Protein AF-A0A822FF78-F1 (afdb_monomer_lite)

Secondary structure (DSSP, 8-state):
-EEEE-----TT--S--TT-EEEE-SEE--SSSHHHHTT-GGG-TTT---STHHHHSSSPPPEETTT--

Radius of gyration: 14.13 Å; chains: 1; bounding box: 29×24×38 Å

Structure (mmCIF, N/CA/C/O backbone):
data_AF-A0A822FF78-F1
#
_entry.id   AF-A0A822FF78-F1
#
loop_
_atom_site.group_PDB
_atom_site.id
_atom_site.type_symbol
_atom_site.label_atom_id
_atom_site.label_alt_id
_atom_site.label_comp_id
_atom_site.label_asym_id
_atom_site.label_entity_id
_atom_site.label_seq_id
_atom_site.pdbx_PDB_ins_code
_atom_site.Cartn_x
_atom_site.Cartn_y
_atom_site.Cartn_z
_atom_site.occupancy
_atom_site.B_iso_or_equiv
_atom_site.auth_seq_id
_atom_site.auth_comp_id
_atom_site.auth_asym_id
_atom_site.auth_atom_id
_atom_site.pdbx_PDB_model_num
ATOM 1 N N . GLU A 1 1 ? -4.149 15.240 -0.537 1.00 7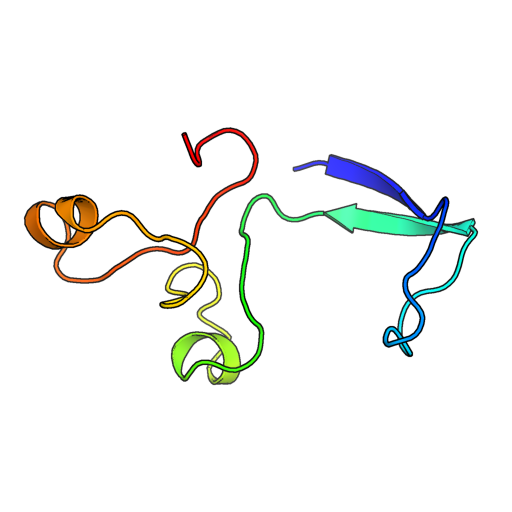8.31 1 GLU A N 1
ATOM 2 C CA . GLU A 1 1 ? -4.021 14.434 0.696 1.00 78.31 1 GLU A CA 1
ATOM 3 C C . GLU A 1 1 ? -5.376 14.364 1.372 1.00 78.31 1 GLU A C 1
ATOM 5 O O . GLU A 1 1 ? -6.164 15.291 1.197 1.00 78.31 1 GLU A O 1
ATOM 10 N N . PHE A 1 2 ? -5.652 13.278 2.094 1.00 88.06 2 PHE A N 1
ATOM 11 C CA . PHE A 1 2 ? -6.954 13.042 2.725 1.00 88.06 2 PHE A CA 1
ATOM 12 C C . PHE A 1 2 ? -6.777 12.529 4.156 1.00 88.06 2 PHE A C 1
ATOM 14 O O . PHE A 1 2 ? -5.778 11.884 4.465 1.00 88.06 2 PHE A O 1
ATOM 21 N N . MET A 1 3 ? -7.748 12.788 5.031 1.00 94.12 3 MET A N 1
ATOM 22 C CA . MET A 1 3 ? -7.774 12.284 6.408 1.00 94.12 3 MET A CA 1
ATOM 23 C C . MET A 1 3 ? -9.139 11.667 6.704 1.00 94.12 3 MET A C 1
ATOM 25 O O . MET A 1 3 ? -10.149 12.149 6.193 1.00 94.12 3 MET A O 1
ATOM 29 N N . GLY A 1 4 ? -9.184 10.631 7.542 1.00 95.00 4 GLY A N 1
ATOM 30 C CA . GLY A 1 4 ? -10.444 9.967 7.866 1.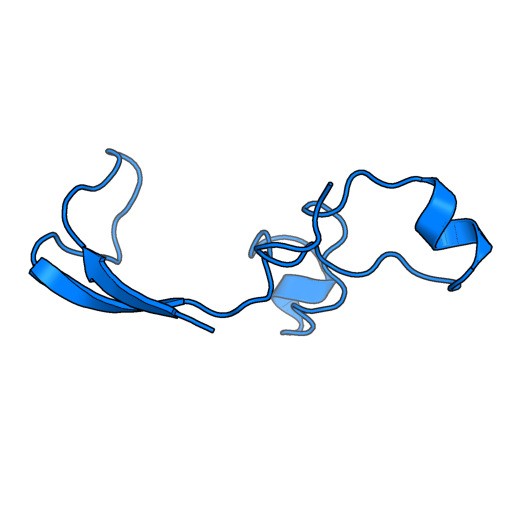00 95.00 4 GLY A CA 1
ATOM 31 C C . GLY A 1 4 ? -10.352 8.920 8.970 1.00 95.00 4 GLY A C 1
ATOM 32 O O . GLY A 1 4 ? -9.322 8.762 9.632 1.00 95.00 4 GLY A O 1
ATOM 33 N N . ILE A 1 5 ? -11.468 8.218 9.157 1.00 96.75 5 ILE A N 1
ATOM 34 C CA . ILE A 1 5 ? -11.609 7.058 10.038 1.00 96.75 5 ILE A CA 1
ATOM 35 C C . ILE A 1 5 ? -11.836 5.829 9.162 1.00 96.75 5 ILE A C 1
ATOM 37 O O . ILE A 1 5 ? -12.607 5.896 8.209 1.00 96.75 5 ILE A O 1
ATOM 41 N N . VAL A 1 6 ? -11.171 4.722 9.480 1.00 95.38 6 VAL A N 1
ATOM 42 C CA . VAL A 1 6 ? -11.387 3.439 8.797 1.00 95.38 6 VAL A CA 1
ATOM 43 C C . VAL A 1 6 ? -12.769 2.899 9.162 1.00 95.38 6 VAL A C 1
ATOM 45 O O . VAL A 1 6 ? -13.008 2.588 10.327 1.00 95.38 6 VAL A O 1
ATOM 48 N N . ASP A 1 7 ? -13.657 2.798 8.178 1.00 96.19 7 ASP A N 1
ATOM 49 C CA . ASP A 1 7 ? -15.028 2.300 8.354 1.00 96.19 7 ASP A CA 1
ATOM 50 C C . ASP A 1 7 ? -15.114 0.769 8.223 1.00 96.19 7 ASP A C 1
ATOM 52 O O . ASP A 1 7 ? -15.765 0.114 9.030 1.00 96.19 7 ASP A O 1
ATOM 56 N N . ASP A 1 8 ? -14.373 0.186 7.275 1.00 95.00 8 ASP A N 1
ATOM 57 C CA . ASP A 1 8 ? -14.338 -1.259 7.019 1.00 95.00 8 ASP A CA 1
ATOM 58 C C . ASP A 1 8 ? -12.941 -1.721 6.551 1.00 95.00 8 ASP A C 1
ATOM 60 O O . ASP A 1 8 ? -12.129 -0.904 6.094 1.00 95.00 8 ASP A O 1
ATOM 64 N N . ILE A 1 9 ? -12.639 -3.020 6.679 1.00 94.06 9 ILE A N 1
ATOM 65 C CA . ILE A 1 9 ? -11.365 -3.635 6.262 1.00 94.06 9 ILE A CA 1
ATOM 66 C C . ILE A 1 9 ? -11.575 -4.981 5.555 1.00 94.06 9 ILE A C 1
ATOM 68 O O . ILE A 1 9 ? -12.399 -5.797 5.951 1.00 94.06 9 ILE A O 1
ATOM 72 N N . GLY A 1 10 ? -10.761 -5.256 4.532 1.00 91.06 10 GLY A N 1
ATOM 73 C CA . GLY A 1 10 ? -10.711 -6.576 3.898 1.00 91.06 10 GLY A CA 1
ATOM 74 C C . GLY A 1 10 ? -9.990 -7.623 4.759 1.00 91.06 10 GLY A C 1
ATOM 75 O O . GLY A 1 10 ? -9.100 -7.288 5.541 1.00 91.06 10 GLY A O 1
ATOM 76 N N . ASN A 1 11 ? -10.319 -8.905 4.559 1.00 88.25 11 ASN A N 1
ATOM 77 C CA . ASN A 1 11 ? -9.820 -10.026 5.375 1.00 88.25 11 ASN A CA 1
ATOM 78 C C . ASN A 1 11 ? -8.286 -10.177 5.413 1.00 88.25 11 ASN A C 1
ATOM 80 O O . ASN A 1 11 ? -7.748 -10.710 6.382 1.00 88.25 11 ASN A O 1
ATOM 84 N N . ASP A 1 12 ? -7.574 -9.707 4.387 1.00 85.62 12 ASP A N 1
ATOM 85 C CA . ASP A 1 12 ? -6.118 -9.870 4.276 1.00 85.62 12 ASP A CA 1
ATOM 86 C C . ASP A 1 12 ? -5.311 -8.761 4.980 1.00 85.62 12 ASP A C 1
ATOM 88 O O . ASP A 1 12 ? -4.077 -8.809 5.017 1.00 85.62 12 ASP A O 1
ATOM 92 N N . PHE A 1 13 ? -5.972 -7.762 5.578 1.00 82.31 13 PHE A N 1
ATOM 93 C CA . PHE A 1 13 ? -5.298 -6.668 6.280 1.00 82.31 13 PHE A CA 1
ATOM 94 C C . PHE A 1 13 ? -5.041 -6.992 7.756 1.00 82.31 13 PHE A C 1
ATOM 96 O O . PHE A 1 13 ? -5.963 -7.192 8.539 1.00 82.31 13 PHE A O 1
ATOM 103 N N . LYS A 1 14 ? -3.765 -6.976 8.167 1.00 80.25 14 LYS A N 1
ATOM 104 C CA . LYS A 1 14 ? -3.356 -7.264 9.560 1.00 80.25 14 LYS A CA 1
ATOM 105 C C . LYS A 1 14 ? -2.938 -6.035 10.372 1.00 80.25 14 LYS A C 1
ATOM 107 O O . LYS A 1 14 ? -2.849 -6.112 11.593 1.00 80.25 14 LYS A O 1
ATOM 112 N N . ASN A 1 15 ? -2.694 -4.905 9.705 1.00 86.75 15 ASN A N 1
ATOM 113 C CA . ASN A 1 15 ? -1.999 -3.752 10.296 1.00 86.75 15 ASN A CA 1
ATOM 114 C C . ASN A 1 15 ? -2.881 -2.503 10.474 1.00 86.75 15 ASN A C 1
ATOM 116 O O . ASN A 1 15 ? -2.381 -1.466 10.903 1.00 86.75 15 ASN A O 1
ATOM 120 N N . ILE A 1 16 ? -4.171 -2.584 10.141 1.00 91.06 16 ILE A N 1
ATOM 121 C CA . ILE A 1 16 ? -5.136 -1.481 10.254 1.00 91.06 16 ILE A CA 1
ATOM 122 C C . ILE A 1 16 ? -6.389 -2.001 10.964 1.00 91.06 16 ILE A C 1
ATOM 124 O O . ILE A 1 16 ? -6.750 -3.165 10.797 1.00 91.06 16 ILE A O 1
ATOM 128 N N . LYS A 1 17 ? -7.036 -1.156 11.770 1.00 92.88 17 LYS A N 1
ATOM 129 C CA . LYS A 1 17 ? -8.264 -1.494 12.506 1.00 92.88 17 LYS A CA 1
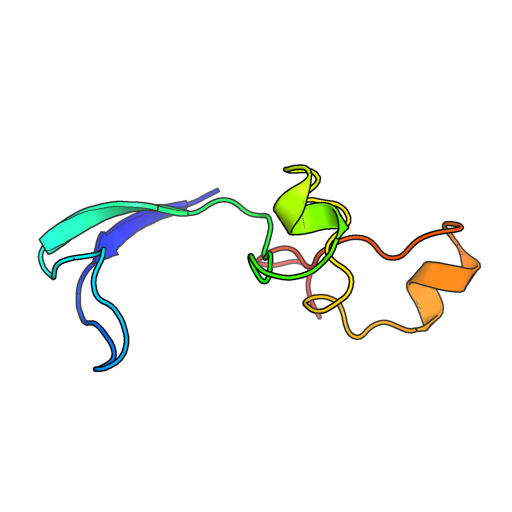ATOM 130 C C . LYS A 1 17 ? -9.418 -0.572 12.120 1.00 92.88 17 LYS A C 1
ATOM 132 O O . LYS A 1 17 ? -9.205 0.617 11.895 1.00 92.88 17 LYS A O 1
ATOM 137 N N . ILE A 1 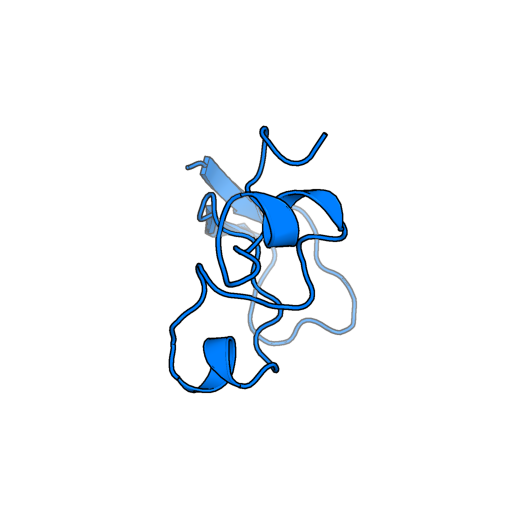18 ? -10.640 -1.104 12.135 1.00 95.38 18 ILE A N 1
ATOM 138 C CA . ILE A 1 18 ? -11.866 -0.295 12.066 1.00 95.38 18 ILE A CA 1
ATOM 139 C C . ILE A 1 18 ? -11.868 0.714 13.227 1.00 95.38 18 ILE A C 1
ATOM 141 O O . ILE A 1 18 ? -11.465 0.392 14.347 1.00 95.38 18 ILE A O 1
ATOM 145 N N . GLY A 1 19 ? -12.261 1.957 12.946 1.00 96.19 19 GLY A N 1
ATOM 146 C CA . GLY A 1 19 ? -12.229 3.082 13.884 1.00 96.19 19 GLY A CA 1
ATOM 147 C C . GLY A 1 19 ? -10.873 3.794 13.996 1.00 96.19 19 GLY A C 1
ATOM 148 O O . GLY A 1 19 ? -10.773 4.821 14.672 1.00 96.19 19 GLY A O 1
ATOM 149 N N . GLN A 1 20 ? -9.819 3.300 13.337 1.00 96.38 20 GLN A N 1
ATOM 150 C CA . GLN A 1 20 ? -8.501 3.935 13.363 1.00 96.38 20 GLN A CA 1
ATOM 151 C C . GLN A 1 20 ? -8.498 5.252 12.573 1.00 96.38 20 GLN A C 1
ATOM 153 O O . GLN A 1 20 ? -9.015 5.327 11.459 1.00 96.38 20 GLN A O 1
ATOM 158 N N . ARG A 1 21 ? -7.867 6.289 13.140 1.00 96.56 21 ARG A N 1
ATOM 159 C CA . ARG A 1 21 ? -7.593 7.551 12.438 1.00 96.56 21 ARG A CA 1
ATOM 160 C C . ARG A 1 21 ? -6.446 7.356 11.454 1.00 96.56 21 ARG A C 1
ATOM 162 O O . ARG A 1 21 ? -5.386 6.874 11.853 1.00 96.56 21 ARG A O 1
ATOM 169 N N . VAL A 1 22 ? -6.642 7.760 10.204 1.00 94.56 22 VAL A N 1
ATOM 170 C CA . VAL A 1 22 ? -5.650 7.601 9.134 1.00 94.56 22 VAL A CA 1
ATOM 171 C C . VAL A 1 22 ? -5.501 8.874 8.306 1.00 94.56 22 VAL A C 1
ATOM 173 O O . VAL A 1 22 ? -6.441 9.656 8.151 1.00 94.56 22 VAL A O 1
ATOM 176 N N . ILE A 1 23 ? -4.299 9.056 7.762 1.00 94.25 23 ILE A N 1
ATOM 177 C CA . ILE A 1 23 ? -3.992 10.028 6.713 1.00 94.25 23 ILE A CA 1
ATOM 178 C C . ILE A 1 23 ? -3.629 9.220 5.472 1.00 94.25 23 ILE A C 1
ATOM 180 O O . ILE A 1 23 ? -2.816 8.298 5.547 1.00 94.25 23 ILE A O 1
ATOM 184 N N . VAL A 1 24 ? -4.239 9.550 4.341 1.00 91.69 24 VAL A N 1
ATOM 185 C CA . VAL A 1 24 ? -3.995 8.897 3.057 1.00 91.69 24 VAL A CA 1
ATOM 186 C C . VAL A 1 24 ? -3.154 9.831 2.194 1.00 91.69 24 VAL A C 1
ATOM 188 O O . VAL A 1 24 ? -3.571 10.948 1.860 1.00 91.69 24 VAL A O 1
ATOM 191 N N . SER A 1 25 ? -1.957 9.357 1.842 1.00 90.12 25 SER A N 1
ATOM 192 C CA . SER A 1 25 ? -1.087 10.014 0.866 1.00 90.12 25 SER A CA 1
ATOM 193 C C . SER A 1 25 ? -1.787 10.105 -0.487 1.00 90.12 25 SER A C 1
ATOM 195 O O . SER A 1 25 ? -2.554 9.221 -0.860 1.00 90.12 25 SER A O 1
ATOM 197 N N . ALA A 1 26 ? -1.497 11.157 -1.253 1.00 89.94 26 ALA A N 1
ATOM 198 C CA . ALA A 1 26 ? -1.950 11.226 -2.638 1.00 89.94 26 ALA A CA 1
ATOM 199 C C . ALA A 1 26 ? -1.293 10.142 -3.514 1.00 89.94 26 ALA A C 1
ATOM 201 O O . ALA A 1 26 ? -1.891 9.745 -4.506 1.00 89.94 26 ALA A O 1
ATOM 202 N N . VAL A 1 27 ? -0.094 9.667 -3.151 1.00 92.00 27 VAL A N 1
ATOM 203 C CA . VAL A 1 27 ? 0.674 8.669 -3.910 1.00 92.00 27 VAL A CA 1
ATOM 204 C C . VAL A 1 27 ? 0.145 7.263 -3.649 1.00 92.00 27 VAL A C 1
ATOM 206 O O . VAL A 1 27 ? 0.088 6.818 -2.502 1.00 92.00 27 VAL A O 1
ATOM 209 N N . ILE A 1 28 ? -0.160 6.534 -4.718 1.00 92.00 28 ILE A N 1
ATOM 210 C CA . ILE A 1 28 ? -0.568 5.131 -4.674 1.00 92.00 28 ILE A CA 1
ATOM 211 C C . ILE A 1 28 ? 0.661 4.270 -4.981 1.00 92.00 28 ILE A C 1
ATOM 213 O O . ILE A 1 28 ? 1.172 4.287 -6.101 1.00 92.00 28 ILE A O 1
ATOM 217 N N . ALA A 1 29 ? 1.137 3.490 -4.008 1.00 93.94 29 ALA A N 1
ATOM 218 C CA . ALA A 1 29 ? 2.311 2.626 -4.153 1.00 93.94 29 ALA A CA 1
ATOM 219 C C . ALA A 1 29 ? 2.007 1.172 -3.763 1.00 93.94 29 ALA A C 1
ATOM 221 O O . ALA A 1 29 ? 1.238 0.911 -2.843 1.00 93.94 29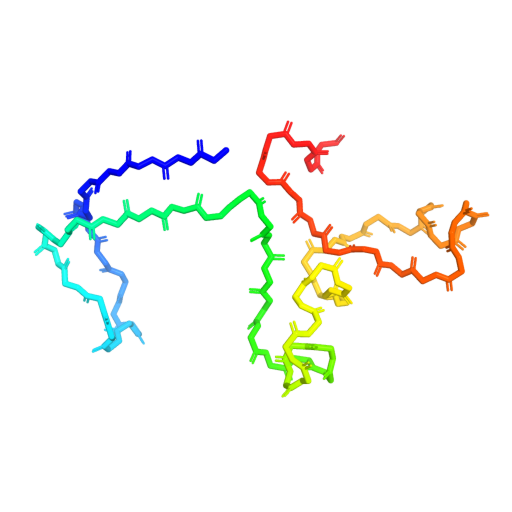 ALA A O 1
ATOM 222 N N . CYS A 1 30 ? 2.629 0.216 -4.459 1.00 93.25 30 CYS A N 1
ATOM 223 C CA . CYS A 1 30 ? 2.328 -1.211 -4.291 1.00 93.25 30 CYS A CA 1
ATOM 224 C C . CYS A 1 30 ? 2.995 -1.866 -3.068 1.00 93.25 30 CYS A C 1
ATOM 226 O O . CYS A 1 30 ? 2.590 -2.945 -2.656 1.00 93.25 30 CYS A O 1
ATOM 228 N N . GLY A 1 31 ? 4.039 -1.251 -2.507 1.00 93.50 31 GLY A N 1
ATOM 229 C CA . GLY A 1 31 ? 4.756 -1.766 -1.336 1.00 93.50 31 GLY A CA 1
ATOM 230 C C . GLY A 1 31 ? 5.752 -2.905 -1.604 1.00 93.50 31 GLY A C 1
ATOM 231 O O . GLY A 1 31 ? 6.505 -3.246 -0.700 1.00 93.50 31 GLY A O 1
ATOM 232 N N . TYR A 1 32 ? 5.812 -3.475 -2.817 1.00 94.50 32 TYR A N 1
ATOM 233 C CA . TYR A 1 32 ? 6.650 -4.659 -3.098 1.00 94.50 32 TYR A CA 1
ATOM 234 C C . TYR A 1 32 ? 7.623 -4.545 -4.286 1.00 94.50 32 TYR A C 1
ATOM 236 O O . TYR A 1 32 ? 8.503 -5.396 -4.419 1.00 94.50 32 TYR A O 1
ATOM 244 N N . CYS A 1 33 ? 7.495 -3.544 -5.164 1.00 93.62 33 CYS A N 1
ATOM 245 C CA . CYS A 1 33 ? 8.462 -3.329 -6.254 1.00 93.62 33 CYS A CA 1
ATOM 246 C C . CYS A 1 33 ? 9.802 -2.782 -5.731 1.00 93.62 33 CYS A C 1
ATOM 248 O O . CYS A 1 33 ? 9.875 -2.330 -4.589 1.00 93.62 33 CYS A O 1
ATOM 250 N N . GLU A 1 34 ? 10.845 -2.783 -6.565 1.00 94.31 34 GLU A N 1
ATOM 251 C CA . GLU A 1 34 ? 12.190 -2.329 -6.171 1.00 94.31 34 GLU A CA 1
ATOM 252 C C . GLU A 1 34 ? 12.197 -0.884 -5.653 1.00 94.31 34 GLU A C 1
ATOM 254 O O . GLU A 1 34 ? 12.770 -0.588 -4.605 1.00 94.31 34 GLU A O 1
ATOM 259 N N . TYR A 1 35 ? 11.451 -0.001 -6.318 1.00 93.94 35 TYR A N 1
ATOM 260 C CA . TYR A 1 35 ? 11.258 1.374 -5.867 1.00 93.94 35 TYR A CA 1
ATOM 261 C C . TYR A 1 35 ? 10.563 1.449 -4.503 1.00 93.94 35 TYR A C 1
ATOM 263 O O . TYR A 1 35 ? 10.973 2.218 -3.647 1.00 93.94 35 TYR A O 1
ATOM 271 N N . CYS A 1 36 ? 9.550 0.618 -4.238 1.00 95.12 36 CYS A N 1
ATOM 272 C CA . CYS A 1 36 ? 8.901 0.604 -2.922 1.00 95.12 36 CYS A CA 1
ATOM 273 C C . CYS A 1 36 ? 9.815 0.047 -1.823 1.00 95.12 36 CYS A C 1
ATOM 275 O O . CYS A 1 36 ? 9.784 0.556 -0.709 1.00 95.12 36 CYS A O 1
ATOM 277 N N . LYS A 1 37 ? 10.637 -0.965 -2.128 1.00 96.56 37 LYS A N 1
ATOM 278 C CA . LYS A 1 37 ? 11.609 -1.531 -1.175 1.00 96.56 37 LYS A CA 1
ATOM 279 C C . LYS A 1 37 ? 12.710 -0.540 -0.797 1.00 96.56 37 LYS A C 1
ATOM 281 O O . LYS A 1 37 ? 13.249 -0.633 0.298 1.00 96.56 37 LYS A O 1
ATOM 286 N N . THR A 1 38 ? 13.023 0.392 -1.694 1.00 96.44 38 THR A N 1
ATOM 287 C CA . THR A 1 38 ? 13.976 1.493 -1.476 1.00 96.44 38 THR A CA 1
ATOM 288 C C . THR A 1 38 ? 13.286 2.800 -1.068 1.00 96.44 38 THR A C 1
ATOM 290 O O . THR A 1 38 ? 13.897 3.863 -1.134 1.00 96.44 38 THR A O 1
ATOM 293 N N . GLU A 1 39 ? 12.014 2.729 -0.653 1.00 95.12 39 GLU A N 1
ATOM 294 C CA . GLU A 1 39 ? 11.194 3.857 -0.179 1.00 95.12 39 GLU A CA 1
ATOM 295 C C . GLU A 1 39 ? 10.945 4.970 -1.219 1.00 95.12 39 GLU A C 1
ATOM 297 O O . GLU A 1 39 ? 10.420 6.042 -0.914 1.00 95.12 39 GLU A O 1
ATOM 302 N N . GLN A 1 40 ? 11.222 4.702 -2.494 1.00 93.62 40 GLN A N 1
ATOM 303 C CA . GLN A 1 40 ? 10.936 5.573 -3.635 1.00 93.62 40 GLN A CA 1
ATOM 304 C C . GLN A 1 40 ? 9.488 5.392 -4.120 1.00 93.62 40 GLN A C 1
ATOM 306 O O . GLN A 1 40 ? 9.219 5.058 -5.274 1.00 93.62 40 GLN A O 1
ATOM 311 N N . TYR A 1 41 ? 8.514 5.601 -3.232 1.00 92.75 41 TYR A N 1
ATOM 312 C CA . TYR A 1 41 ? 7.098 5.305 -3.496 1.00 92.75 41 TYR A CA 1
ATOM 313 C C . TYR A 1 41 ? 6.503 6.060 -4.693 1.00 92.75 41 TYR A C 1
ATOM 315 O O . TYR A 1 41 ? 5.626 5.524 -5.365 1.00 92.75 41 TYR A O 1
ATOM 323 N N . SER A 1 42 ? 6.991 7.267 -4.992 1.00 91.00 42 SER A N 1
ATOM 324 C CA . SER A 1 42 ? 6.563 8.079 -6.142 1.00 91.00 42 SER A CA 1
ATOM 325 C C . SER A 1 42 ? 7.003 7.519 -7.499 1.00 91.00 42 SER A C 1
ATOM 327 O O . SER A 1 42 ? 6.464 7.932 -8.524 1.00 91.00 42 SER A O 1
ATOM 329 N N . ALA A 1 43 ? 7.934 6.563 -7.517 1.00 91.00 43 ALA A N 1
ATOM 330 C CA . ALA A 1 43 ? 8.412 5.865 -8.709 1.00 91.00 43 ALA A CA 1
ATOM 331 C C . ALA A 1 43 ? 7.839 4.438 -8.815 1.00 91.00 43 ALA A C 1
ATOM 333 O O . ALA A 1 43 ? 8.431 3.567 -9.441 1.00 91.00 43 ALA A O 1
ATOM 334 N N . CYS A 1 44 ? 6.700 4.157 -8.172 1.00 91.69 44 CYS A N 1
ATOM 335 C CA . CYS A 1 44 ? 6.113 2.822 -8.206 1.00 91.69 44 CYS A CA 1
ATOM 336 C C . CYS A 1 44 ? 5.773 2.369 -9.639 1.00 91.69 44 CYS A C 1
ATOM 338 O O . CYS A 1 44 ? 5.005 3.020 -10.345 1.00 91.69 44 CYS A O 1
ATOM 340 N N . ASP A 1 45 ? 6.269 1.191 -10.027 1.00 89.56 45 ASP A N 1
ATOM 341 C CA . ASP A 1 45 ? 6.079 0.639 -11.377 1.00 89.56 45 ASP A CA 1
ATOM 342 C C . ASP A 1 45 ? 4.672 0.090 -11.655 1.00 89.56 45 ASP A C 1
ATOM 344 O O . ASP A 1 45 ? 4.265 -0.034 -12.813 1.00 89.56 45 ASP A O 1
ATOM 348 N N . ASN A 1 46 ? 3.945 -0.289 -10.602 1.00 90.31 46 ASN A N 1
ATOM 349 C CA . ASN A 1 46 ? 2.767 -1.152 -10.727 1.00 90.31 46 ASN A CA 1
ATOM 350 C C . ASN A 1 46 ? 1.439 -0.404 -10.667 1.00 90.31 46 ASN A C 1
ATOM 352 O O . ASN A 1 46 ? 0.427 -0.932 -11.117 1.00 90.31 46 ASN A O 1
ATOM 356 N N . THR A 1 47 ? 1.416 0.789 -10.079 1.00 91.00 47 THR A N 1
ATOM 357 C CA . THR A 1 47 ? 0.155 1.480 -9.790 1.00 91.00 47 THR A CA 1
ATOM 358 C C . THR A 1 47 ? -0.308 2.341 -10.952 1.00 91.00 47 THR A C 1
ATOM 360 O O . THR A 1 47 ? -1.507 2.516 -11.117 1.00 91.00 47 THR A O 1
ATOM 363 N N . ASN A 1 48 ? 0.610 2.803 -11.808 1.00 88.75 48 ASN A N 1
ATOM 364 C CA . ASN A 1 48 ? 0.282 3.611 -12.977 1.00 88.75 48 ASN A CA 1
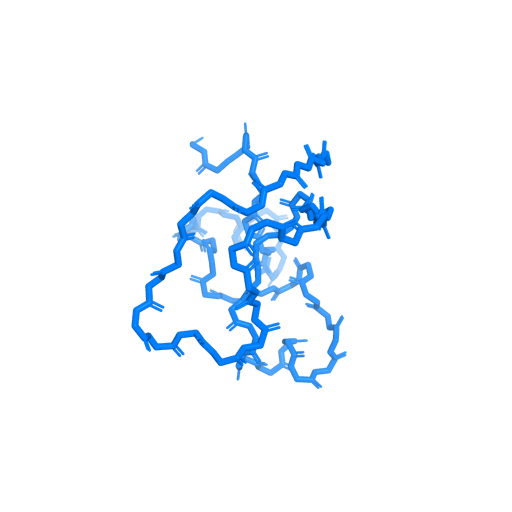ATOM 365 C C . ASN A 1 48 ? 0.318 2.783 -14.281 1.00 88.75 48 ASN A C 1
ATOM 367 O O . ASN A 1 48 ? 1.401 2.467 -14.797 1.00 88.75 48 ASN A O 1
ATOM 371 N N . PRO A 1 49 ? -0.842 2.453 -14.880 1.00 78.75 49 PRO A N 1
ATOM 372 C CA . PRO A 1 49 ? -0.904 1.659 -16.106 1.00 78.75 49 PRO A CA 1
ATOM 373 C C . PRO A 1 49 ? -0.557 2.458 -17.376 1.00 78.75 49 PRO A C 1
ATOM 375 O O . PRO A 1 49 ? -0.423 1.862 -18.455 1.00 78.75 49 PRO A O 1
ATOM 378 N N . ARG A 1 50 ? -0.394 3.791 -17.300 1.00 73.62 50 ARG A N 1
ATOM 379 C CA . ARG A 1 50 ? -0.188 4.640 -18.485 1.00 73.62 50 ARG A CA 1
ATOM 380 C C . ARG A 1 50 ? 1.148 4.358 -19.159 1.00 73.62 50 ARG A C 1
ATOM 382 O O . ARG A 1 50 ? 2.230 4.653 -18.654 1.00 73.62 50 ARG A O 1
ATOM 389 N N . LYS A 1 51 ? 1.065 3.844 -20.385 1.00 63.69 51 LYS A N 1
ATOM 390 C CA . LYS A 1 51 ? 2.234 3.589 -21.235 1.00 63.69 51 LYS A CA 1
ATOM 391 C C . LYS A 1 51 ? 2.843 4.880 -21.794 1.00 63.69 51 LYS A C 1
ATOM 393 O O . LYS A 1 51 ? 4.057 4.927 -21.958 1.00 63.69 51 LYS A O 1
ATOM 398 N N . SER A 1 52 ? 2.027 5.912 -22.031 1.00 64.00 52 SER A N 1
ATOM 399 C CA . SER A 1 52 ? 2.451 7.203 -22.597 1.00 64.00 52 SER A CA 1
ATOM 400 C C . SER A 1 52 ? 3.374 7.997 -21.676 1.00 64.00 52 SER A C 1
ATOM 402 O O . SER A 1 52 ? 4.213 8.744 -22.165 1.00 64.00 52 SER A O 1
ATOM 404 N N . MET A 1 53 ? 3.282 7.791 -20.359 1.00 60.78 53 MET A N 1
ATOM 405 C CA . MET A 1 53 ? 4.133 8.485 -19.392 1.00 60.78 53 MET A CA 1
ATOM 406 C C . MET A 1 53 ? 5.624 8.186 -19.631 1.00 60.78 53 MET A C 1
ATOM 408 O O . MET A 1 53 ? 6.439 9.098 -19.558 1.00 60.78 53 MET A O 1
ATOM 412 N N . LYS A 1 54 ? 5.970 6.957 -20.055 1.00 58.28 54 LYS A N 1
ATOM 413 C CA . LYS A 1 54 ? 7.352 6.587 -20.430 1.00 58.28 54 LYS A CA 1
ATOM 414 C C . LYS A 1 54 ? 7.914 7.387 -21.611 1.00 58.28 54 LYS A C 1
ATOM 416 O O . LYS A 1 54 ? 9.125 7.424 -21.786 1.00 58.28 54 LYS A O 1
ATOM 421 N N . ALA A 1 55 ? 7.057 7.958 -22.459 1.00 61.97 55 ALA A N 1
ATOM 422 C CA . ALA A 1 55 ? 7.499 8.740 -23.611 1.00 61.97 55 ALA A CA 1
ATOM 423 C C . ALA A 1 55 ? 7.863 10.187 -23.234 1.00 61.97 55 ALA A C 1
ATOM 425 O O . ALA A 1 55 ? 8.617 10.825 -23.960 1.00 61.97 55 ALA A O 1
ATOM 426 N N . LEU A 1 56 ? 7.333 10.699 -22.116 1.00 64.94 56 LEU A N 1
ATOM 427 C CA . LEU A 1 56 ? 7.560 12.070 -21.638 1.00 64.94 56 LEU A CA 1
ATOM 428 C C . LEU A 1 56 ? 8.610 12.134 -20.526 1.00 64.94 56 LEU A C 1
ATOM 430 O O . LEU A 1 56 ? 9.365 13.098 -20.442 1.00 64.94 56 LEU A O 1
ATOM 434 N N . ILE A 1 57 ? 8.666 11.104 -19.687 1.00 65.12 57 ILE A N 1
ATOM 435 C CA . ILE A 1 57 ? 9.647 10.947 -18.617 1.00 65.12 57 ILE A CA 1
ATOM 436 C C . ILE A 1 57 ? 10.253 9.547 -18.713 1.00 65.12 57 ILE A C 1
ATOM 438 O O . ILE A 1 57 ? 9.544 8.569 -18.935 1.00 65.12 57 ILE A O 1
ATOM 442 N N . SER A 1 58 ? 11.576 9.436 -18.559 1.00 65.31 58 SER A N 1
ATOM 443 C CA . SER A 1 58 ? 12.331 8.188 -18.782 1.00 65.31 58 SER A CA 1
ATOM 444 C C . SER A 1 58 ? 11.924 7.020 -17.870 1.00 65.31 58 SER A C 1
ATOM 446 O O . SER A 1 58 ? 12.338 5.883 -18.092 1.00 65.31 58 SER A O 1
ATOM 448 N N . TYR A 1 59 ? 11.120 7.285 -16.841 1.00 67.44 59 TYR A N 1
ATOM 449 C CA . TYR A 1 59 ? 10.631 6.325 -15.860 1.00 67.44 59 TYR A CA 1
ATOM 450 C C . TYR A 1 59 ? 9.123 6.497 -15.649 1.00 67.44 59 TYR A C 1
ATOM 452 O O . TYR A 1 59 ? 8.553 7.551 -15.931 1.00 67.44 59 TYR A O 1
ATOM 460 N N . ARG A 1 60 ? 8.449 5.448 -15.166 1.00 73.25 60 ARG A N 1
ATOM 461 C CA . ARG A 1 60 ? 7.043 5.560 -14.760 1.00 73.25 60 ARG A CA 1
ATOM 462 C C . ARG A 1 60 ? 6.976 6.142 -13.355 1.00 73.25 60 ARG A C 1
ATOM 464 O O . ARG A 1 60 ? 7.681 5.684 -12.466 1.00 73.25 60 ARG A O 1
ATOM 471 N N . CYS A 1 61 ? 6.111 7.128 -13.163 1.00 83.38 61 CYS A N 1
ATOM 472 C CA . CYS A 1 61 ? 5.721 7.553 -11.825 1.00 83.38 61 CYS A CA 1
ATOM 473 C C . CYS A 1 61 ? 4.580 6.676 -11.314 1.00 83.38 61 CYS A C 1
ATOM 475 O O . CYS A 1 61 ? 3.774 6.180 -12.106 1.00 83.38 61 CYS A O 1
ATOM 477 N N . ALA A 1 62 ? 4.486 6.581 -9.993 1.00 89.94 62 ALA A N 1
ATOM 478 C CA . ALA A 1 62 ? 3.327 6.064 -9.292 1.00 89.94 62 ALA A CA 1
ATOM 479 C C . ALA A 1 62 ? 2.049 6.803 -9.699 1.00 89.94 62 ALA A C 1
ATOM 481 O O . ALA A 1 62 ? 2.082 7.912 -10.241 1.00 89.94 62 ALA A O 1
ATOM 482 N N . ASP A 1 63 ? 0.918 6.168 -9.432 1.00 89.69 63 ASP A N 1
ATOM 483 C CA . ASP A 1 63 ? -0.378 6.790 -9.632 1.00 89.69 63 ASP A CA 1
ATOM 484 C C . ASP A 1 63 ? -0.752 7.711 -8.460 1.00 89.69 63 ASP A C 1
ATOM 486 O O . ASP A 1 63 ? -0.239 7.551 -7.348 1.00 89.69 63 ASP A O 1
ATOM 490 N N . PHE A 1 64 ? -1.635 8.680 -8.701 1.00 89.44 64 PHE A N 1
ATOM 491 C CA . PHE A 1 64 ? -2.043 9.669 -7.705 1.00 89.44 64 PHE A CA 1
ATOM 492 C C . PHE A 1 64 ? -3.562 9.767 -7.601 1.00 89.44 64 PHE A C 1
ATOM 494 O O . PHE A 1 64 ? -4.232 10.067 -8.590 1.00 89.44 64 PHE A O 1
ATOM 501 N N . PHE A 1 65 ? -4.104 9.611 -6.389 1.00 85.81 65 PHE A N 1
ATOM 502 C CA . PHE A 1 65 ? -5.537 9.778 -6.141 1.00 85.81 65 PHE A CA 1
ATOM 503 C C . PHE A 1 65 ? -6.050 11.106 -6.724 1.00 85.81 65 PHE A C 1
ATOM 505 O O . PHE A 1 65 ? -5.541 12.179 -6.397 1.00 85.81 65 PHE A O 1
ATOM 512 N N . GLY A 1 66 ? -7.072 11.024 -7.581 1.00 80.81 66 GLY A N 1
ATOM 513 C CA . GLY A 1 66 ? -7.690 12.179 -8.243 1.00 80.81 66 GLY A CA 1
ATOM 514 C C . GLY A 1 66 ? -7.055 12.604 -9.574 1.00 80.81 66 GLY A C 1
ATOM 515 O O . GLY A 1 66 ? -7.637 13.438 -10.260 1.00 80.81 66 GLY A O 1
ATOM 516 N N . TYR A 1 67 ? -5.919 12.023 -9.974 1.00 76.12 67 TYR A N 1
ATOM 517 C CA . TYR A 1 67 ? -5.215 12.357 -11.226 1.00 76.12 67 TYR A CA 1
ATOM 518 C C . TYR A 1 67 ? -4.977 11.145 -12.147 1.00 76.12 67 TYR A C 1
ATOM 520 O O . TYR A 1 67 ? -4.432 11.291 -13.240 1.00 76.12 67 TYR A O 1
ATOM 528 N N . SER A 1 68 ? -5.429 9.962 -11.730 1.00 61.19 68 SER A N 1
ATOM 529 C CA . SER A 1 68 ? -5.226 8.661 -12.380 1.00 61.19 68 SER A CA 1
ATOM 530 C C . SER A 1 68 ? -5.980 8.416 -13.694 1.00 61.19 68 SER A C 1
ATOM 532 O O . SER A 1 68 ? -5.669 7.450 -14.390 1.00 61.19 68 SER A O 1
ATOM 534 N N . HIS A 1 69 ? -6.915 9.285 -14.100 1.00 57.59 69 HIS A N 1
ATOM 535 C CA . HIS A 1 69 ? -7.815 9.101 -15.264 1.00 57.59 69 HIS A CA 1
ATOM 536 C C . HIS A 1 69 ? -7.212 9.446 -16.628 1.00 57.59 69 HIS A C 1
ATOM 538 O O . HIS A 1 69 ? -6.834 10.627 -16.824 1.00 57.59 69 HIS A O 1
#

Foldseek 3Di:
DDKDFACDDDPPDDPDDGRDTDDDFQFDADCPDPCNVVVVSQQHPPQQPDPCVCVVDVGDTTHGPPRRD

pLDDT: mean 85.96, std 11.52, range [57.59, 96.75]

Sequence (69 aa):
EFMGIVDDIGNDFKNIKIGQRVIVSAVIACGYCEYCKTEQYSACDNTNPRKSMKALISYRCADFFGYSH